Protein AF-A0A258SN05-F1 (afdb_monomer_lite)

Foldseek 3Di:
DVVVVLLVVLVVLCVDPVSVVVSVVSVVVCVVVVVVVVVVVVVVVVVVVVVVVVVVVVPDDDDDDPDPD

Secondary 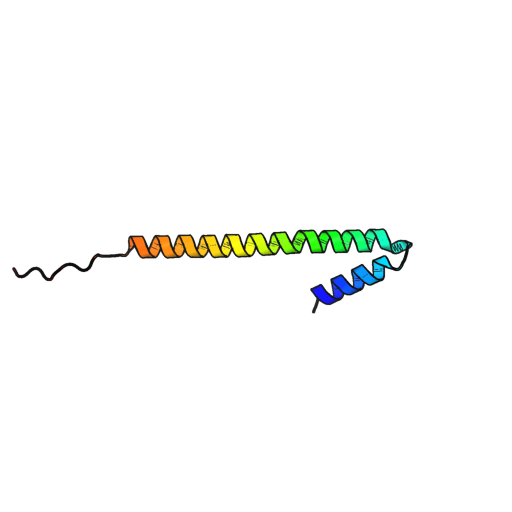structure (DSSP, 8-state):
-HHHHHHHHHHHHHHSTTTHHHHHHHHHHHHHHHHHHHHHHHHHHHHHHHHHHHHHHHT----PPP---

Sequence (69 aa):
MEIITLVVIALLCLLFAKTRKLGLALIALILLVLPFTFITVVAVALAIHFFNKSQQRKFYEPPTLPRND

Radius of gyration: 25.49 Å; chains: 1; bounding box: 45×18×81 Å

Structure (mmCIF, N/CA/C/O backbone):
data_AF-A0A258SN05-F1
#
_entry.id   AF-A0A258SN05-F1
#
loop_
_atom_site.group_PDB
_atom_site.id
_atom_site.type_symbol
_atom_site.label_atom_id
_atom_site.label_alt_id
_atom_site.label_comp_id
_atom_site.label_asym_id
_atom_site.label_entity_id
_atom_site.label_seq_id
_atom_site.pdbx_PDB_ins_code
_atom_site.Cartn_x
_atom_site.Cartn_y
_atom_site.Cartn_z
_atom_site.occupancy
_atom_site.B_iso_or_equiv
_atom_site.auth_seq_id
_atom_site.auth_comp_id
_atom_site.auth_asym_id
_atom_site.auth_atom_id
_atom_site.pdbx_PDB_model_num
ATOM 1 N N . MET A 1 1 ? -7.537 -10.692 4.982 1.00 67.69 1 MET A N 1
ATOM 2 C CA . MET A 1 1 ? -8.136 -11.031 6.292 1.00 67.69 1 MET A CA 1
ATOM 3 C C . MET A 1 1 ? -7.678 -10.055 7.373 1.00 67.69 1 MET A C 1
ATOM 5 O O . MET A 1 1 ? -8.529 -9.428 7.982 1.00 67.69 1 MET A O 1
ATOM 9 N N . GLU A 1 2 ? -6.371 -9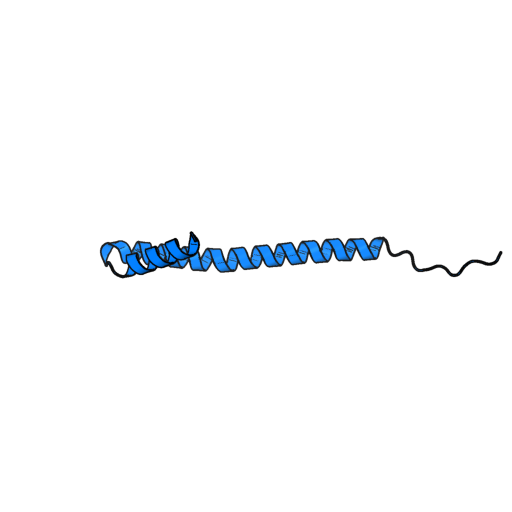.831 7.536 1.00 76.75 2 GLU A N 1
ATOM 10 C CA . GLU A 1 2 ? -5.807 -9.038 8.649 1.00 76.75 2 GLU A CA 1
ATOM 11 C C . GLU A 1 2 ? -6.160 -7.537 8.657 1.00 76.75 2 GLU A C 1
ATOM 13 O O . GLU A 1 2 ? -6.389 -6.951 9.712 1.00 76.75 2 GLU A O 1
ATOM 18 N N . ILE A 1 3 ? -6.270 -6.897 7.486 1.00 76.12 3 ILE A N 1
ATOM 19 C CA . ILE A 1 3 ? -6.662 -5.475 7.413 1.00 76.12 3 ILE A CA 1
ATOM 20 C C . ILE A 1 3 ? -8.126 -5.297 7.829 1.00 76.12 3 ILE A C 1
ATOM 22 O O . ILE A 1 3 ? -8.459 -4.366 8.555 1.00 76.12 3 ILE A O 1
ATOM 26 N N . ILE A 1 4 ? -9.001 -6.219 7.416 1.00 81.12 4 ILE A N 1
ATOM 27 C CA . ILE A 1 4 ? -10.429 -6.179 7.757 1.00 81.12 4 ILE A CA 1
ATOM 28 C C . ILE A 1 4 ? -10.603 -6.373 9.267 1.00 81.12 4 ILE A C 1
ATOM 30 O O . ILE A 1 4 ? -11.362 -5.636 9.888 1.00 81.12 4 ILE A O 1
ATOM 34 N N . THR A 1 5 ? -9.856 -7.296 9.882 1.00 84.50 5 THR A N 1
ATOM 35 C CA . THR A 1 5 ? -9.901 -7.490 11.338 1.00 84.50 5 THR A CA 1
ATOM 36 C C . THR A 1 5 ? -9.384 -6.264 12.090 1.00 84.50 5 THR A C 1
ATOM 38 O O . THR A 1 5 ? -10.010 -5.861 13.066 1.00 84.50 5 THR A O 1
ATOM 41 N N . LEU A 1 6 ? -8.316 -5.609 11.617 1.00 79.06 6 LEU A N 1
ATOM 42 C CA . LEU A 1 6 ? -7.821 -4.348 12.189 1.00 79.06 6 LEU A CA 1
ATOM 43 C C . LEU A 1 6 ? -8.844 -3.210 12.093 1.00 79.06 6 LEU A C 1
ATOM 45 O O . LEU A 1 6 ? -9.049 -2.491 13.070 1.00 79.06 6 LEU A O 1
ATOM 49 N N . VAL A 1 7 ? -9.518 -3.070 10.949 1.00 80.19 7 VAL A N 1
ATOM 50 C CA . VAL A 1 7 ? -10.584 -2.074 10.758 1.00 80.19 7 VAL A CA 1
ATOM 51 C C . VAL A 1 7 ? -11.747 -2.338 11.716 1.00 80.19 7 VAL A C 1
ATOM 53 O O . VAL A 1 7 ? -12.196 -1.421 12.401 1.00 80.19 7 VAL A O 1
ATOM 56 N N . VAL A 1 8 ? -12.198 -3.590 11.832 1.00 84.81 8 VAL A N 1
ATOM 57 C CA . VAL A 1 8 ? -13.282 -3.972 12.751 1.00 84.81 8 VAL A CA 1
ATOM 58 C C . VAL A 1 8 ? -12.894 -3.711 14.209 1.00 84.81 8 VAL A C 1
ATOM 60 O O . VAL A 1 8 ? -13.676 -3.120 14.949 1.00 84.81 8 VAL A O 1
ATOM 63 N N . ILE A 1 9 ? -11.676 -4.071 14.625 1.00 83.50 9 ILE A N 1
ATOM 64 C CA . ILE A 1 9 ? -11.174 -3.808 15.984 1.00 83.50 9 ILE A CA 1
ATOM 65 C C . ILE A 1 9 ? -11.096 -2.304 16.264 1.00 83.50 9 ILE A C 1
ATOM 67 O O . ILE A 1 9 ? -11.466 -1.867 17.354 1.0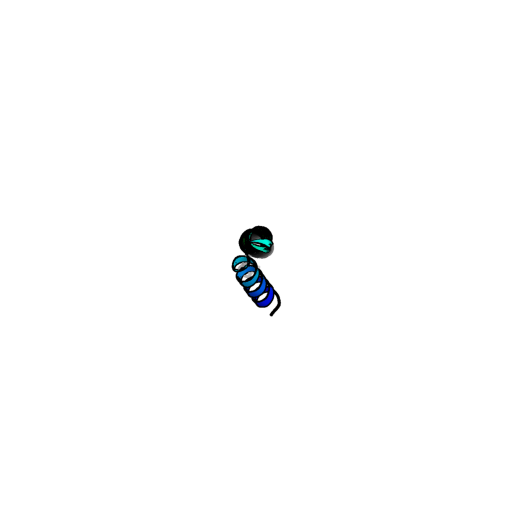0 83.50 9 ILE A O 1
ATOM 71 N N . ALA A 1 10 ? -10.654 -1.498 15.298 1.00 80.75 10 ALA A N 1
ATOM 72 C CA . ALA A 1 10 ? -10.576 -0.051 15.459 1.00 80.75 10 ALA A CA 1
ATOM 73 C C . ALA A 1 10 ? -11.969 0.591 15.602 1.00 80.75 10 ALA A C 1
ATOM 75 O O . ALA A 1 10 ? -12.161 1.458 16.459 1.00 80.75 10 ALA A O 1
ATOM 76 N N . LEU A 1 11 ? -12.954 0.117 14.831 1.00 81.62 11 LEU A N 1
ATOM 77 C CA . LEU A 1 11 ? -14.358 0.526 14.948 1.00 81.62 11 LEU A CA 1
ATOM 78 C C . LEU A 1 11 ? -14.970 0.098 16.291 1.00 81.62 11 LEU A C 1
ATOM 80 O O . LEU A 1 11 ? -15.655 0.892 16.934 1.00 81.62 11 LEU A O 1
ATOM 84 N N . LEU A 1 12 ? -14.670 -1.113 16.767 1.00 83.25 12 LEU A N 1
ATOM 85 C CA . LEU A 1 12 ? -15.094 -1.576 18.092 1.00 83.25 12 LEU A CA 1
ATOM 86 C C . LEU A 1 12 ? -14.439 -0.759 19.217 1.00 83.25 12 LEU A C 1
ATOM 88 O O . LEU A 1 12 ? -15.106 -0.377 20.176 1.00 83.25 12 LEU A O 1
ATOM 92 N N . CYS A 1 13 ? -13.157 -0.409 19.083 1.00 81.19 13 CYS A N 1
ATOM 93 C CA . CYS A 1 13 ? -12.451 0.448 20.040 1.00 81.19 13 CYS A CA 1
ATOM 94 C C . CYS A 1 13 ? -13.015 1.874 20.102 1.00 81.19 13 CYS A C 1
ATOM 96 O O . CYS A 1 13 ? -12.845 2.545 21.122 1.00 81.19 13 CYS A O 1
ATOM 98 N N . LEU A 1 14 ? -13.675 2.342 19.042 1.00 79.12 14 LEU A N 1
ATOM 99 C CA . LEU A 1 14 ? -14.341 3.645 18.981 1.00 79.12 14 LEU A CA 1
ATOM 100 C C . LEU A 1 14 ? -15.625 3.704 19.817 1.00 79.12 14 LEU A C 1
ATOM 102 O O . LEU A 1 14 ? -15.966 4.782 20.308 1.00 79.12 14 LEU A O 1
ATOM 106 N N . LEU A 1 15 ? -16.303 2.567 20.005 1.00 82.12 15 LEU A N 1
ATOM 107 C CA . LEU A 1 15 ? -17.549 2.467 20.774 1.00 82.12 15 LEU A CA 1
ATOM 108 C C . LEU A 1 15 ? -17.328 2.642 22.283 1.00 82.12 15 LEU A C 1
ATOM 110 O O . LEU A 1 15 ? -18.201 3.155 22.980 1.00 82.12 15 LEU A O 1
ATOM 114 N N . PHE A 1 16 ? -16.158 2.263 22.800 1.00 82.00 16 PHE A N 1
ATOM 115 C CA . PHE A 1 16 ? -15.844 2.396 24.222 1.00 82.00 16 PHE A CA 1
ATOM 116 C C . PHE A 1 16 ? -15.053 3.679 24.500 1.00 82.00 16 PHE A C 1
ATOM 118 O O . PHE A 1 16 ? -13.958 3.891 23.977 1.00 82.00 16 PHE A O 1
ATOM 125 N N . ALA A 1 17 ? -15.558 4.514 25.412 1.00 78.12 17 ALA A N 1
ATOM 126 C CA . ALA A 1 17 ? -14.932 5.792 25.771 1.00 78.12 17 ALA A CA 1
ATOM 127 C C . ALA A 1 17 ? -13.463 5.651 26.222 1.00 78.12 17 ALA A C 1
ATOM 129 O O . ALA A 1 17 ? -12.634 6.510 25.921 1.00 78.12 17 ALA A O 1
ATOM 130 N N . LYS A 1 18 ? -13.123 4.537 26.888 1.00 83.62 18 LYS A N 1
ATOM 131 C CA . LYS A 1 18 ? -11.769 4.244 27.383 1.00 83.62 18 LYS A CA 1
ATOM 132 C C . LYS A 1 18 ? -10.769 3.931 26.261 1.00 83.62 18 LYS A C 1
ATOM 134 O O . LYS A 1 18 ? -9.605 4.300 26.371 1.00 83.62 18 LYS A O 1
ATOM 139 N N . THR A 1 19 ? -11.208 3.287 25.179 1.00 81.62 19 THR A N 1
ATOM 140 C CA . THR A 1 19 ? -10.344 2.852 24.061 1.00 81.62 19 THR A CA 1
ATOM 141 C C . THR A 1 19 ? -10.446 3.753 22.834 1.00 81.62 19 THR A C 1
ATOM 143 O O . THR A 1 19 ? -9.710 3.560 21.870 1.00 81.62 19 THR A O 1
ATOM 146 N N . ARG A 1 20 ? -11.302 4.779 22.873 1.00 82.25 20 ARG A N 1
ATOM 147 C CA . ARG A 1 20 ? -11.569 5.676 21.742 1.00 82.25 20 ARG A CA 1
ATOM 148 C C . ARG A 1 20 ? -10.312 6.338 21.174 1.00 82.25 20 ARG A C 1
ATOM 150 O O . ARG A 1 20 ? -10.174 6.436 19.960 1.00 82.25 20 ARG A O 1
ATOM 157 N N . LYS A 1 21 ? -9.367 6.748 22.032 1.00 83.94 21 LYS A N 1
ATOM 158 C CA . LYS A 1 21 ? -8.071 7.313 21.600 1.00 83.94 21 LYS A CA 1
ATOM 159 C C . LYS A 1 21 ? -7.238 6.300 20.808 1.00 83.94 21 LYS A C 1
ATOM 161 O O . LYS A 1 21 ? -6.607 6.663 19.823 1.00 83.94 21 LYS A O 1
ATOM 166 N N . LEU A 1 22 ? -7.274 5.037 21.224 1.00 83.69 22 LEU A N 1
ATOM 167 C CA . LEU A 1 22 ? 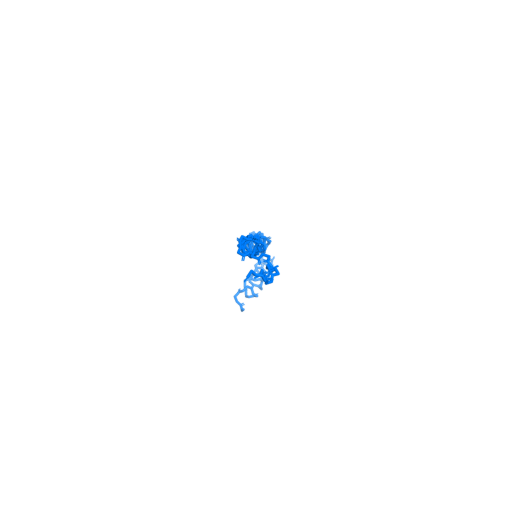-6.556 3.938 20.583 1.00 83.69 22 LEU A CA 1
ATOM 168 C C . LEU A 1 22 ? -7.211 3.574 19.241 1.00 83.69 22 LEU A C 1
ATOM 170 O O . LEU A 1 22 ? -6.513 3.430 18.244 1.00 83.69 22 LEU A O 1
ATOM 174 N N . GLY A 1 23 ? -8.548 3.543 19.180 1.00 83.75 23 GLY A N 1
ATOM 175 C CA . GLY A 1 23 ? -9.295 3.373 17.927 1.00 83.75 23 GLY A CA 1
ATOM 176 C C . GLY A 1 23 ? -9.003 4.476 16.903 1.00 83.75 23 GLY A C 1
ATOM 177 O O . GLY A 1 23 ? -8.755 4.182 15.736 1.00 83.75 23 GLY A O 1
ATOM 178 N N . LEU A 1 24 ? -8.942 5.739 17.343 1.00 85.19 24 LEU A N 1
ATOM 179 C CA . LEU A 1 24 ? -8.552 6.866 16.486 1.00 85.19 24 LEU A CA 1
ATOM 180 C C . LEU A 1 24 ? -7.105 6.750 15.994 1.00 85.19 24 LEU A C 1
ATOM 182 O O . LEU A 1 24 ? -6.854 6.978 14.814 1.00 85.19 24 LEU A O 1
ATOM 186 N N . ALA A 1 25 ? -6.168 6.367 16.866 1.00 86.06 25 ALA A N 1
ATOM 187 C CA . ALA A 1 25 ? -4.775 6.150 16.483 1.00 86.06 25 ALA A CA 1
ATOM 188 C C . ALA A 1 25 ? -4.635 5.022 15.448 1.00 86.06 25 ALA A C 1
ATOM 190 O O . ALA A 1 25 ? -3.914 5.182 14.467 1.00 86.06 25 ALA A O 1
ATOM 191 N N . LEU A 1 26 ? -5.366 3.914 15.618 1.00 85.00 26 LEU A N 1
ATOM 192 C CA . LEU A 1 26 ? -5.395 2.814 14.651 1.00 85.00 26 LEU A CA 1
ATOM 193 C C . LEU A 1 26 ? -5.968 3.252 13.301 1.00 85.00 26 LEU A C 1
ATOM 195 O O . LEU A 1 26 ? -5.390 2.940 12.266 1.00 85.00 26 LEU A O 1
ATOM 199 N N . ILE A 1 27 ? -7.063 4.012 13.288 1.00 84.69 27 ILE A N 1
ATOM 200 C CA . ILE A 1 27 ? -7.642 4.525 12.038 1.00 84.69 27 ILE A CA 1
ATOM 201 C C . ILE A 1 27 ? -6.690 5.496 11.346 1.00 84.69 27 ILE A C 1
ATOM 203 O O . ILE A 1 27 ? -6.502 5.395 10.136 1.00 84.69 27 ILE A O 1
ATOM 207 N N . ALA A 1 28 ? -6.062 6.400 12.099 1.00 86.81 28 ALA A N 1
ATOM 208 C CA . ALA A 1 28 ? -5.070 7.322 11.559 1.00 86.81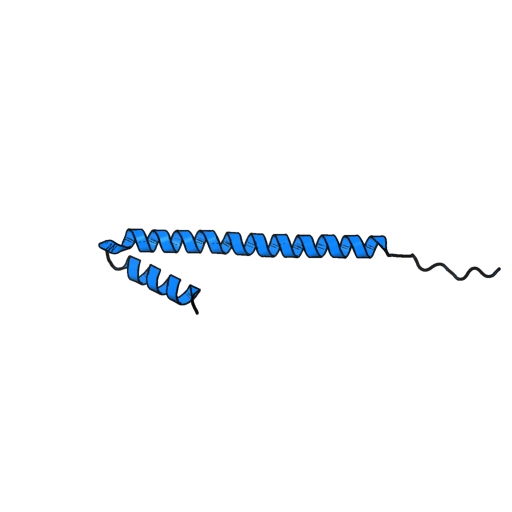 28 ALA A CA 1
ATOM 209 C C . ALA A 1 28 ? -3.877 6.565 10.958 1.00 86.81 28 ALA A C 1
ATOM 211 O O . ALA A 1 28 ? -3.433 6.897 9.864 1.00 86.81 28 ALA A O 1
ATOM 212 N N . LEU A 1 29 ? -3.404 5.511 11.630 1.00 85.38 29 LEU A N 1
ATOM 213 C CA . LEU A 1 29 ? -2.343 4.645 11.123 1.00 85.38 29 LEU A CA 1
ATOM 214 C C . LEU A 1 29 ? -2.753 3.973 9.804 1.00 85.38 29 LEU A C 1
ATOM 216 O O . LEU A 1 29 ? -2.000 4.022 8.837 1.00 85.38 29 LEU A O 1
ATOM 220 N N . ILE A 1 30 ? -3.952 3.388 9.737 1.00 84.12 30 ILE A N 1
ATOM 221 C CA . ILE A 1 30 ? -4.458 2.730 8.522 1.00 84.12 30 ILE A CA 1
ATOM 222 C C . ILE A 1 30 ? -4.580 3.741 7.375 1.00 84.12 30 ILE A C 1
ATOM 224 O O . ILE A 1 30 ? -4.108 3.476 6.270 1.00 84.12 30 ILE A O 1
ATOM 228 N N . LEU A 1 31 ? -5.154 4.916 7.645 1.00 84.62 31 LEU A N 1
ATOM 229 C CA . LEU A 1 31 ? -5.294 5.999 6.669 1.00 84.62 31 LEU A CA 1
ATOM 230 C C . LEU A 1 31 ? -3.958 6.594 6.229 1.00 84.62 31 LEU A C 1
ATOM 232 O O . LEU A 1 31 ? -3.906 7.170 5.152 1.00 84.62 31 LEU A O 1
ATOM 236 N N . LEU A 1 32 ? -2.898 6.477 7.027 1.00 86.69 32 LEU A N 1
ATOM 237 C CA . LEU A 1 32 ? -1.559 6.934 6.660 1.00 86.69 32 LEU A CA 1
ATOM 238 C C . LEU A 1 32 ? -0.816 5.883 5.825 1.00 86.69 32 LEU A C 1
ATOM 240 O O . LEU A 1 32 ? -0.199 6.208 4.813 1.00 86.69 32 LEU A O 1
ATOM 244 N N . VAL A 1 33 ? -0.892 4.614 6.227 1.00 87.25 33 VAL A N 1
ATOM 245 C CA . VAL A 1 33 ? -0.179 3.508 5.572 1.00 87.25 33 VAL A CA 1
ATOM 246 C C . VAL A 1 33 ? -0.773 3.199 4.197 1.00 87.25 33 VAL A C 1
ATOM 248 O O . VAL A 1 33 ? -0.028 2.940 3.252 1.00 87.25 33 VAL A O 1
ATOM 251 N N . LEU A 1 34 ? -2.098 3.253 4.043 1.00 82.44 34 LEU A N 1
ATOM 252 C CA . LEU A 1 34 ? -2.767 2.934 2.778 1.00 82.44 34 LEU A CA 1
ATOM 253 C C . LEU A 1 34 ? -2.342 3.842 1.597 1.00 82.44 34 LEU A C 1
ATOM 255 O O . LEU A 1 34 ? -1.911 3.308 0.575 1.00 82.44 34 LEU A O 1
ATOM 259 N N . PRO A 1 35 ? -2.393 5.187 1.684 1.00 87.56 35 PRO A N 1
ATOM 260 C CA . PRO A 1 35 ? -1.938 6.044 0.593 1.00 87.56 35 PRO A CA 1
ATOM 261 C C . PRO A 1 35 ? -0.427 5.940 0.394 1.00 87.56 35 PRO A C 1
ATOM 263 O O . PRO A 1 35 ? 0.034 5.970 -0.742 1.00 87.56 35 PRO A O 1
ATOM 266 N N . PHE A 1 36 ? 0.350 5.766 1.468 1.00 86.62 36 PHE A N 1
ATOM 267 C CA . PHE A 1 36 ? 1.801 5.646 1.363 1.00 86.62 36 PHE A CA 1
ATOM 268 C C . PHE A 1 36 ? 2.209 4.389 0.588 1.00 86.62 36 PHE A C 1
ATOM 270 O O . PHE A 1 36 ? 3.001 4.468 -0.346 1.00 86.62 36 PHE A O 1
ATOM 277 N N . THR A 1 37 ? 1.615 3.240 0.919 1.00 88.06 37 THR A N 1
ATOM 278 C CA . THR A 1 37 ? 1.841 1.973 0.203 1.00 88.06 37 THR A CA 1
ATOM 279 C C . THR A 1 37 ? 1.366 2.034 -1.247 1.00 88.06 37 THR A C 1
ATOM 281 O O . THR A 1 37 ? 2.044 1.527 -2.136 1.00 88.06 37 THR A O 1
ATOM 284 N N . PHE A 1 38 ? 0.244 2.700 -1.523 1.00 88.06 38 PHE A N 1
ATOM 285 C CA . PHE A 1 38 ? -0.213 2.902 -2.896 1.00 88.06 38 PHE A CA 1
ATOM 286 C C . PHE A 1 38 ? 0.780 3.743 -3.713 1.00 88.06 38 PHE A C 1
ATOM 288 O O . PHE A 1 38 ? 1.176 3.344 -4.809 1.00 88.06 38 PHE A O 1
ATOM 295 N N . ILE A 1 39 ? 1.233 4.876 -3.166 1.00 92.38 39 ILE A N 1
ATOM 296 C CA . ILE A 1 39 ? 2.192 5.767 -3.832 1.00 92.38 39 ILE A CA 1
ATOM 297 C C . ILE A 1 39 ? 3.512 5.041 -4.101 1.00 92.38 39 ILE A C 1
ATOM 299 O O . ILE A 1 39 ? 4.047 5.153 -5.204 1.00 92.38 39 ILE A O 1
ATOM 303 N N . THR A 1 40 ? 4.035 4.277 -3.137 1.00 92.38 40 THR A N 1
ATOM 304 C CA . THR A 1 40 ? 5.298 3.549 -3.323 1.00 92.38 40 THR A CA 1
ATOM 305 C C . THR A 1 40 ? 5.186 2.481 -4.405 1.00 92.38 40 THR A C 1
ATOM 307 O O . THR A 1 40 ? 6.064 2.404 -5.262 1.00 92.38 40 THR A O 1
ATOM 310 N N . VAL A 1 41 ? 4.097 1.707 -4.437 1.00 94.25 41 VAL A N 1
ATOM 311 C CA . VAL A 1 41 ? 3.865 0.699 -5.484 1.00 94.25 41 VAL A CA 1
ATOM 312 C C . VAL A 1 41 ? 3.778 1.349 -6.865 1.00 94.25 41 VAL A C 1
ATOM 314 O O . VAL A 1 41 ? 4.430 0.883 -7.800 1.00 94.25 41 VAL A O 1
ATOM 317 N N . VAL A 1 42 ? 3.032 2.450 -7.000 1.00 94.25 42 VAL A N 1
ATOM 318 C CA . VAL A 1 42 ? 2.918 3.187 -8.269 1.00 94.25 42 VAL A CA 1
ATOM 319 C C . VAL A 1 42 ? 4.269 3.759 -8.701 1.00 94.25 42 VAL A C 1
ATOM 321 O O . VAL A 1 42 ? 4.649 3.618 -9.863 1.00 94.25 42 VAL A O 1
ATOM 324 N N . ALA A 1 43 ? 5.024 4.362 -7.781 1.00 93.81 43 ALA A N 1
ATOM 325 C CA . ALA A 1 43 ? 6.345 4.913 -8.070 1.00 93.81 43 ALA A CA 1
ATOM 326 C C . ALA A 1 43 ? 7.331 3.830 -8.535 1.00 93.81 43 ALA A C 1
ATOM 328 O O . ALA A 1 43 ? 8.038 4.025 -9.524 1.00 93.81 43 ALA A O 1
ATOM 329 N N . VAL A 1 44 ? 7.343 2.669 -7.873 1.00 95.12 44 VAL A N 1
ATOM 330 C CA . VAL A 1 44 ? 8.170 1.519 -8.265 1.00 95.12 44 VAL A CA 1
ATOM 331 C C . VAL A 1 44 ? 7.754 0.988 -9.636 1.00 95.12 44 VAL A C 1
ATOM 333 O O . VAL A 1 44 ? 8.611 0.785 -10.495 1.00 95.12 44 VAL A O 1
ATOM 336 N N . ALA A 1 45 ? 6.453 0.815 -9.883 1.00 93.94 45 ALA A N 1
ATOM 337 C CA . ALA A 1 45 ? 5.947 0.358 -11.176 1.00 93.94 45 ALA A CA 1
ATOM 338 C C . ALA A 1 45 ? 6.339 1.314 -12.316 1.00 93.94 45 ALA A C 1
ATOM 340 O O . ALA A 1 45 ? 6.807 0.871 -13.368 1.00 93.94 45 ALA A O 1
ATOM 341 N N . LEU A 1 46 ? 6.216 2.627 -12.093 1.00 93.88 46 LEU A N 1
ATOM 342 C CA . LEU A 1 46 ? 6.659 3.648 -13.040 1.00 93.88 46 LEU A CA 1
ATOM 343 C C . LEU A 1 46 ? 8.168 3.581 -13.271 1.00 93.88 46 LEU A C 1
ATOM 345 O O . LEU A 1 46 ? 8.595 3.572 -14.423 1.00 93.88 46 LEU A O 1
ATOM 349 N N . ALA A 1 47 ? 8.974 3.490 -12.211 1.00 93.31 47 ALA A N 1
ATOM 350 C CA . ALA A 1 47 ? 10.422 3.373 -12.335 1.00 93.31 47 ALA A CA 1
ATOM 351 C C . ALA A 1 47 ? 10.804 2.163 -13.200 1.00 93.31 47 ALA A C 1
ATOM 353 O O . ALA A 1 47 ? 11.527 2.324 -14.183 1.00 93.31 47 ALA A O 1
ATOM 354 N N . ILE A 1 48 ? 10.253 0.980 -12.908 1.00 93.94 48 ILE A N 1
ATOM 355 C CA . ILE A 1 48 ? 10.481 -0.240 -13.697 1.00 93.94 48 ILE A CA 1
ATOM 356 C C . ILE A 1 48 ? 10.083 -0.019 -15.160 1.00 93.94 48 ILE A C 1
ATOM 358 O O . ILE A 1 48 ? 10.859 -0.341 -16.061 1.00 93.94 48 ILE A O 1
ATOM 362 N N . HIS A 1 49 ? 8.912 0.572 -15.415 1.00 91.19 49 HIS A N 1
ATOM 363 C CA . HIS A 1 49 ? 8.470 0.863 -16.775 1.00 91.19 49 HIS A CA 1
ATOM 364 C C . HIS A 1 49 ? 9.462 1.782 -17.504 1.00 91.19 49 HIS A C 1
ATOM 366 O O . HIS A 1 49 ? 9.844 1.489 -18.643 1.00 91.19 49 HIS A O 1
ATOM 372 N N . PHE A 1 50 ? 9.887 2.883 -16.884 1.00 88.31 50 PHE A N 1
ATOM 373 C CA . PHE A 1 50 ? 10.817 3.826 -17.501 1.00 88.31 50 PHE A CA 1
ATOM 374 C C . PHE A 1 50 ? 12.187 3.200 -17.757 1.00 88.31 50 PHE A C 1
ATOM 376 O O . PHE A 1 50 ? 12.734 3.388 -18.844 1.00 88.31 50 PHE A O 1
ATOM 383 N N . PHE A 1 51 ? 12.716 2.416 -16.816 1.00 86.88 51 PHE A N 1
ATOM 384 C CA . PHE A 1 51 ? 13.970 1.688 -17.010 1.00 86.88 51 PHE A CA 1
ATOM 385 C C . PHE A 1 51 ? 13.870 0.689 -18.165 1.00 86.88 51 PHE A C 1
ATOM 387 O O . PHE A 1 51 ? 14.722 0.701 -19.053 1.00 86.88 51 PHE A O 1
ATOM 394 N N . ASN A 1 52 ? 12.805 -0.112 -18.216 1.00 83.19 52 ASN A N 1
ATOM 395 C CA . ASN A 1 52 ? 12.618 -1.104 -19.273 1.00 83.19 52 ASN A CA 1
ATOM 396 C C . ASN A 1 52 ? 12.449 -0.442 -20.656 1.00 83.19 52 ASN A C 1
ATOM 398 O O . ASN A 1 52 ? 13.103 -0.810 -21.631 1.00 83.19 52 ASN A O 1
ATOM 402 N N . LYS A 1 53 ? 11.652 0.632 -20.734 1.00 77.56 53 LYS A N 1
ATOM 403 C CA . LYS A 1 53 ? 11.472 1.422 -21.964 1.00 77.56 53 LYS A CA 1
ATOM 404 C C . LYS A 1 53 ? 12.765 2.113 -22.410 1.00 77.56 53 LYS A C 1
ATOM 406 O O . LYS A 1 53 ? 13.027 2.224 -23.607 1.00 77.56 53 LYS A O 1
ATOM 411 N N . SER A 1 54 ? 13.574 2.581 -21.460 1.00 75.38 54 SER A N 1
ATOM 412 C CA . SER A 1 54 ? 14.892 3.164 -21.731 1.00 75.38 54 SER A CA 1
ATOM 413 C C . SER A 1 54 ? 15.837 2.130 -22.344 1.00 75.38 54 SER A C 1
ATOM 415 O O . SER A 1 54 ? 16.525 2.436 -23.315 1.00 75.38 54 SER A O 1
ATOM 417 N N . GLN A 1 55 ? 15.821 0.889 -21.851 1.00 71.69 55 GLN A N 1
ATOM 418 C CA . GLN A 1 55 ? 16.629 -0.185 -22.427 1.00 71.69 55 GLN A CA 1
ATOM 419 C C . GLN A 1 55 ? 16.172 -0.567 -23.839 1.00 71.69 55 GLN A C 1
ATOM 421 O O . GLN A 1 55 ? 17.011 -0.629 -24.731 1.00 71.69 55 GLN A O 1
ATOM 426 N N . GLN A 1 56 ? 14.868 -0.706 -24.093 1.00 67.00 56 GLN A N 1
ATOM 427 C CA . GLN A 1 56 ? 14.357 -1.017 -25.440 1.00 67.00 56 GLN A CA 1
ATOM 428 C C . GLN A 1 56 ? 14.799 -0.007 -26.509 1.00 67.00 56 GLN A C 1
ATOM 430 O O . GLN A 1 56 ? 15.090 -0.391 -27.637 1.00 67.00 56 GLN A O 1
ATOM 435 N N . ARG A 1 57 ? 14.899 1.283 -26.164 1.00 64.88 57 ARG A N 1
ATOM 436 C CA . ARG A 1 57 ? 15.385 2.311 -27.099 1.00 64.88 57 ARG A CA 1
ATOM 437 C C . ARG A 1 57 ? 16.884 2.227 -27.379 1.00 64.88 57 ARG A C 1
ATOM 439 O O . ARG A 1 57 ? 17.305 2.657 -28.444 1.00 64.88 57 ARG A O 1
ATOM 446 N N . LYS A 1 58 ? 17.685 1.708 -26.445 1.00 63.66 58 LYS A N 1
ATOM 447 C CA . LYS A 1 58 ? 19.143 1.591 -26.614 1.00 63.66 58 LYS A CA 1
ATOM 448 C C . LYS A 1 58 ? 19.550 0.430 -27.523 1.00 63.66 58 LYS A C 1
ATOM 450 O O . LYS A 1 58 ? 20.622 0.496 -28.106 1.00 63.66 58 LYS A O 1
ATOM 455 N N . PHE A 1 59 ? 18.705 -0.593 -27.649 1.00 63.47 59 PHE A N 1
ATOM 456 C CA . PHE A 1 59 ? 18.958 -1.78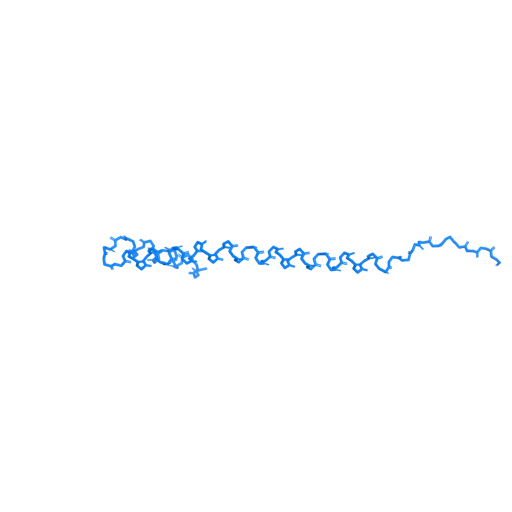0 -28.477 1.00 63.47 59 PHE A CA 1
ATOM 457 C C . PHE A 1 59 ? 18.192 -1.777 -29.806 1.00 63.47 59 PHE A C 1
ATOM 459 O O . PHE A 1 59 ? 18.160 -2.790 -30.497 1.00 63.47 59 PHE A O 1
ATOM 466 N N . TYR A 1 60 ? 17.548 -0.664 -30.167 1.00 65.31 60 TYR A N 1
ATOM 467 C CA . TYR A 1 60 ? 16.902 -0.555 -31.468 1.00 65.31 60 TYR A CA 1
ATOM 468 C C . TYR A 1 60 ? 17.966 -0.341 -32.546 1.00 65.31 60 TYR A C 1
ATOM 470 O O . TYR A 1 60 ? 18.414 0.784 -32.773 1.00 65.31 60 TYR A O 1
ATOM 478 N N . GLU A 1 61 ? 18.365 -1.421 -33.210 1.00 70.88 61 GLU A N 1
ATOM 479 C CA . GLU A 1 61 ? 19.028 -1.318 -34.504 1.00 70.88 61 GLU A CA 1
ATOM 480 C C . GLU A 1 61 ? 17.953 -1.038 -35.561 1.00 70.88 61 GLU A C 1
ATOM 482 O O . GLU A 1 61 ? 17.037 -1.849 -35.736 1.00 70.88 61 GLU A O 1
ATOM 487 N N . PRO A 1 62 ? 17.992 0.125 -36.236 1.00 76.38 62 PRO A N 1
ATOM 488 C CA . PRO A 1 62 ? 17.065 0.384 -37.322 1.00 76.38 62 PRO A CA 1
ATOM 489 C C . PRO A 1 62 ? 17.279 -0.673 -38.412 1.00 76.38 62 PRO A C 1
ATOM 491 O O . PRO A 1 62 ? 18.431 -0.989 -38.718 1.00 76.38 62 PRO A O 1
ATOM 494 N N . PRO A 1 63 ? 16.204 -1.210 -39.016 1.00 74.06 63 PRO A N 1
ATOM 495 C CA . PRO A 1 63 ? 16.339 -2.170 -40.100 1.00 74.06 63 PRO A CA 1
ATOM 496 C C . PRO A 1 63 ? 17.139 -1.523 -41.232 1.00 74.06 63 PRO A C 1
ATOM 498 O O . PRO A 1 63 ? 16.697 -0.554 -41.852 1.00 74.06 63 PRO A O 1
ATOM 501 N N . THR A 1 64 ? 18.345 -2.030 -41.470 1.00 77.19 64 THR A N 1
ATOM 502 C CA . THR A 1 64 ? 19.180 -1.607 -42.587 1.00 77.19 64 THR A CA 1
ATOM 503 C C . THR A 1 64 ? 18.697 -2.315 -43.846 1.00 77.19 64 THR A C 1
ATOM 505 O O . THR A 1 64 ? 18.485 -3.528 -43.862 1.00 77.19 64 THR A O 1
ATOM 508 N N . LEU A 1 65 ? 18.472 -1.542 -44.912 1.00 79.50 65 LEU A N 1
ATOM 509 C CA . LEU A 1 65 ? 18.197 -2.110 -46.230 1.00 79.50 65 LEU A CA 1
ATOM 510 C C . LEU A 1 65 ? 19.397 -2.977 -46.644 1.00 79.50 65 LEU A C 1
ATOM 512 O O . LEU A 1 65 ? 20.536 -2.547 -46.432 1.00 79.50 65 LEU A O 1
ATOM 516 N N . PRO A 1 66 ? 19.167 -4.174 -47.216 1.00 76.88 66 PRO A N 1
ATOM 517 C CA . PRO A 1 66 ? 20.249 -5.027 -47.678 1.00 76.88 66 PRO A CA 1
ATOM 518 C C . PRO A 1 66 ? 21.098 -4.245 -48.681 1.00 76.88 66 PRO A C 1
ATOM 520 O O . PRO A 1 66 ? 20.598 -3.745 -49.691 1.00 76.88 66 PRO A O 1
ATOM 523 N N . ARG A 1 67 ? 22.380 -4.090 -48.353 1.00 72.00 67 ARG A N 1
ATOM 524 C CA . ARG A 1 67 ? 23.356 -3.429 -49.211 1.00 72.00 67 ARG A CA 1
ATOM 525 C C . ARG A 1 67 ? 23.737 -4.427 -50.303 1.00 72.00 67 ARG A C 1
ATOM 527 O O . ARG A 1 67 ? 24.331 -5.458 -50.007 1.00 72.00 67 ARG A O 1
ATOM 534 N N . ASN A 1 68 ? 23.281 -4.161 -51.523 1.00 72.94 68 ASN A N 1
ATOM 535 C CA . ASN A 1 68 ? 23.610 -4.948 -52.707 1.00 72.94 68 ASN A CA 1
ATOM 536 C C . ASN A 1 68 ? 24.964 -4.438 -53.227 1.00 72.94 68 ASN A C 1
ATOM 538 O O . ASN A 1 68 ? 24.991 -3.507 -54.032 1.00 72.94 68 ASN A O 1
ATOM 542 N N . ASP A 1 69 ? 26.050 -5.001 -52.697 1.00 61.50 69 ASP A N 1
ATOM 543 C CA . ASP A 1 69 ? 27.416 -4.827 -53.207 1.00 61.50 69 ASP A CA 1
ATOM 544 C C . ASP A 1 69 ? 27.862 -6.130 -53.896 1.00 61.50 69 ASP A C 1
ATOM 546 O O . ASP A 1 69 ? 27.662 -7.212 -53.291 1.00 61.50 69 ASP A O 1
#

pLDDT: mean 81.83, std 8.21, range [61.5, 95.12]